Protein AF-A0AA37PK94-F1 (afdb_monomer)

Foldseek 3Di:
DDDPDPDDDDDDPDDLAPLPCLLCLLDLLNQADSVRHGNPQLQCQFFQCLPPLVVLQLVVLVVPAPDPVSSCVQAPPVNVVQNVVCVVPHRGTRPCLSVQLGQRDPVRVVVCVVDVPVSCVPGRVCSLQDAEEGEGAPPDSSQVSNCVRRVNHHYDHIHRND

Secondary structure (DSSP, 8-state):
--PPP-------SS-------HHHHH-TT--B-TTS-B-HHHHHHHHTTTSHHHHHHHHHHHHH-SSHHHHHHHS-HHHHHHHHHHHHS-PPPS--HHHHT---STTTSHHHHH-HHHHIIIIIHHHHH---EEEE-TT-HHHHHHHHH-TTSEEEE-----

Organism: NCBI:txid154654

Radius of gyration: 18.53 Å; Cα contacts (8 Å, |Δi|>4): 190; chains: 1; bounding box: 50×37×51 Å

Structure (mmCIF, N/CA/C/O backbone):
data_AF-A0AA37PK94-F1
#
_entry.id   AF-A0AA37PK94-F1
#
loop_
_atom_site.group_PDB
_atom_site.id
_atom_site.type_symbol
_atom_site.label_atom_id
_atom_site.label_alt_id
_atom_site.label_comp_id
_atom_site.label_asym_id
_atom_site.label_entity_id
_atom_site.label_seq_id
_atom_site.pdbx_PDB_ins_code
_atom_site.Cartn_x
_atom_site.Cartn_y
_atom_site.Cartn_z
_atom_site.occupancy
_atom_site.B_iso_or_equiv
_atom_site.auth_seq_id
_atom_site.auth_comp_id
_atom_site.auth_asym_id
_atom_site.auth_atom_id
_atom_site.pdbx_PDB_model_num
ATOM 1 N N . MET A 1 1 ? -22.362 -23.283 -8.720 1.00 54.25 1 MET A N 1
ATOM 2 C CA . MET A 1 1 ? -22.444 -22.537 -7.448 1.00 54.25 1 MET A CA 1
ATOM 3 C C . MET A 1 1 ? -23.717 -21.719 -7.550 1.00 54.25 1 MET A C 1
ATOM 5 O O . MET A 1 1 ? -23.648 -20.619 -8.060 1.00 54.25 1 MET A O 1
ATOM 9 N N . ASP A 1 2 ? -24.859 -22.280 -7.155 1.00 74.12 2 ASP A N 1
ATOM 10 C CA . ASP A 1 2 ? -26.178 -21.623 -7.246 1.00 74.12 2 ASP A CA 1
ATOM 11 C C . ASP A 1 2 ? -27.007 -21.979 -6.006 1.00 74.12 2 ASP A C 1
ATOM 13 O O . ASP A 1 2 ? -28.143 -22.441 -6.085 1.00 74.12 2 ASP A O 1
ATOM 17 N N . ALA A 1 3 ? -26.389 -21.856 -4.829 1.00 79.62 3 ALA A N 1
ATOM 18 C CA . ALA A 1 3 ? -27.128 -21.997 -3.585 1.00 79.62 3 ALA A CA 1
ATOM 19 C C . ALA A 1 3 ? -27.963 -20.720 -3.377 1.00 79.62 3 ALA A C 1
ATOM 21 O O . ALA A 1 3 ? -27.385 -19.628 -3.385 1.00 79.62 3 ALA A O 1
ATOM 22 N N . PRO A 1 4 ? -29.292 -20.818 -3.204 1.00 80.81 4 PRO A N 1
ATOM 23 C CA . PRO A 1 4 ? -30.117 -19.655 -2.911 1.00 80.81 4 PRO A CA 1
ATOM 24 C C . PRO A 1 4 ? -29.675 -19.019 -1.588 1.00 80.81 4 PRO A C 1
ATOM 26 O O . PRO A 1 4 ? -29.496 -19.707 -0.582 1.00 80.81 4 PRO A O 1
ATOM 29 N N . ILE A 1 5 ? -29.485 -17.698 -1.600 1.00 85.81 5 ILE A N 1
ATOM 30 C CA . ILE A 1 5 ? -29.139 -16.919 -0.407 1.00 85.81 5 ILE A CA 1
ATOM 31 C C . ILE A 1 5 ? -30.324 -16.990 0.563 1.00 85.81 5 ILE A C 1
ATOM 33 O O . ILE A 1 5 ? -31.429 -16.563 0.232 1.00 85.81 5 ILE A O 1
ATOM 37 N N . THR A 1 6 ? -30.099 -17.545 1.754 1.00 84.62 6 THR A N 1
ATOM 38 C CA . THR A 1 6 ? -31.149 -17.780 2.759 1.00 84.62 6 THR A CA 1
ATOM 39 C C . THR A 1 6 ? -31.538 -16.519 3.526 1.00 84.62 6 THR A C 1
ATOM 41 O O . THR A 1 6 ? -32.663 -16.424 4.016 1.00 84.62 6 THR A O 1
ATOM 44 N N . SER A 1 7 ? -30.641 -15.536 3.623 1.00 87.44 7 SER A N 1
ATOM 45 C CA . SER A 1 7 ? -30.913 -14.234 4.229 1.00 87.44 7 SER A CA 1
ATOM 46 C C . SER A 1 7 ? -29.965 -13.158 3.700 1.00 87.44 7 SER A C 1
ATOM 48 O O . SER A 1 7 ? -28.819 -13.426 3.340 1.00 87.44 7 SER A O 1
ATOM 50 N N . TYR A 1 8 ? -30.452 -11.918 3.664 1.00 85.69 8 TYR A N 1
ATOM 51 C CA . TYR A 1 8 ? -29.649 -10.739 3.353 1.00 85.69 8 TYR A CA 1
ATOM 52 C C . TYR A 1 8 ? -29.375 -9.946 4.631 1.00 85.69 8 TYR A C 1
ATOM 54 O O . TYR A 1 8 ? -30.242 -9.841 5.503 1.00 85.69 8 TYR A O 1
ATOM 62 N N . GLY A 1 9 ? -28.182 -9.357 4.722 1.00 84.06 9 GLY A N 1
ATOM 63 C CA . GLY A 1 9 ? -27.881 -8.354 5.741 1.00 84.06 9 GLY A CA 1
ATOM 64 C C . GLY A 1 9 ? -28.717 -7.084 5.546 1.00 84.06 9 GLY A C 1
ATOM 65 O O . GLY A 1 9 ? -29.234 -6.823 4.457 1.00 84.06 9 GLY A O 1
ATOM 66 N N . LYS A 1 10 ? -28.839 -6.278 6.603 1.00 88.62 10 LYS A N 1
ATOM 67 C CA . LYS A 1 10 ? -29.452 -4.943 6.550 1.00 88.62 10 LYS A CA 1
ATOM 68 C C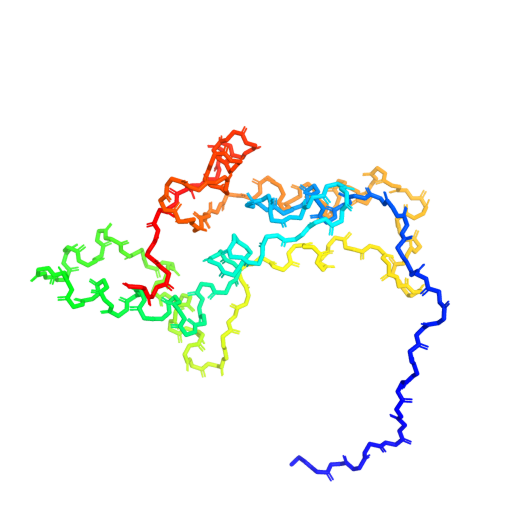 . LYS A 1 10 ? -28.372 -3.873 6.742 1.00 88.62 10 LYS A C 1
ATOM 70 O O . LYS A 1 10 ? -27.414 -4.133 7.470 1.00 88.62 10 LYS A O 1
ATOM 75 N N . PRO A 1 11 ? -28.502 -2.690 6.115 1.00 89.75 11 PRO A N 1
ATOM 76 C CA . PRO A 1 11 ? -27.642 -1.555 6.426 1.00 89.75 11 PRO A CA 1
ATOM 77 C C . PRO A 1 11 ? -27.687 -1.224 7.920 1.00 89.75 11 PRO A C 1
ATOM 79 O O . PRO A 1 11 ? -28.753 -1.299 8.532 1.00 89.75 11 PRO A O 1
ATOM 82 N N . LEU A 1 12 ? -26.541 -0.844 8.480 1.00 88.25 12 LEU A N 1
ATOM 83 C CA . LEU A 1 12 ? -26.471 -0.311 9.838 1.00 88.25 12 LEU A CA 1
ATOM 84 C C . LEU A 1 12 ? -27.086 1.093 9.862 1.00 88.25 12 LEU A C 1
ATOM 86 O O . LEU A 1 12 ? -26.864 1.889 8.948 1.00 88.25 12 LEU A O 1
ATOM 90 N N . ASP A 1 13 ? -27.833 1.401 10.916 1.00 93.44 13 ASP A N 1
ATOM 91 C CA . ASP A 1 13 ? -28.387 2.730 11.201 1.00 93.44 13 ASP A CA 1
ATOM 92 C C . ASP A 1 13 ? -27.439 3.601 12.049 1.00 93.44 13 ASP A C 1
ATOM 94 O O . ASP A 1 13 ? -27.741 4.758 12.340 1.00 93.44 13 ASP A O 1
ATOM 98 N N . TYR A 1 14 ? -26.259 3.074 12.389 1.00 90.56 14 TYR A N 1
ATOM 99 C CA . TYR A 1 14 ? -25.190 3.766 13.105 1.00 90.56 14 TYR A CA 1
ATOM 100 C C . TYR A 1 14 ? -23.821 3.562 12.438 1.00 90.56 14 TYR A C 1
ATOM 102 O O . TYR A 1 14 ? -23.617 2.669 11.614 1.00 90.56 14 TYR A O 1
ATOM 110 N N . SER A 1 15 ? -22.852 4.402 12.816 1.00 90.88 15 SER A N 1
ATOM 111 C CA . SER A 1 15 ? -21.454 4.255 12.402 1.00 90.88 15 SER A CA 1
ATOM 112 C C . SER A 1 15 ? -20.704 3.343 13.379 1.00 90.88 15 SER A C 1
ATOM 114 O O . SER A 1 15 ? -20.593 3.702 14.552 1.00 90.88 15 SER A O 1
ATOM 116 N N . PRO A 1 16 ? -20.121 2.214 12.933 1.00 91.56 16 PRO A N 1
ATOM 117 C CA . PRO A 1 16 ? -19.314 1.347 13.796 1.00 91.56 16 PRO A CA 1
ATOM 118 C C . PRO A 1 16 ? -17.901 1.911 14.055 1.00 91.56 16 PRO A C 1
ATOM 120 O O . PRO A 1 16 ? -17.069 1.274 14.698 1.00 91.56 16 PRO A O 1
ATOM 123 N N . CYS A 1 17 ? -17.585 3.093 13.517 1.00 93.44 17 CYS A N 1
ATOM 124 C CA . CYS A 1 17 ? -16.271 3.707 13.641 1.00 93.44 17 CYS A CA 1
ATOM 125 C C . CYS A 1 17 ? -16.009 4.196 15.074 1.00 93.44 17 CYS A C 1
ATOM 127 O O . CYS A 1 17 ? -16.760 5.001 15.611 1.00 93.44 17 CYS A O 1
ATOM 129 N N . LEU A 1 18 ? -14.870 3.796 15.646 1.00 94.00 18 LEU A N 1
ATOM 130 C CA . LEU A 1 18 ? -14.420 4.227 16.980 1.00 94.00 18 LEU A CA 1
ATOM 131 C C . LEU A 1 18 ? -13.563 5.503 16.964 1.00 94.00 18 LEU A C 1
ATOM 133 O O . LEU A 1 18 ? -12.883 5.805 17.941 1.00 94.00 18 LEU A O 1
ATOM 137 N N . GLU A 1 19 ? -13.464 6.171 15.814 1.00 94.19 19 GLU A N 1
ATOM 138 C CA . GLU A 1 19 ? -12.586 7.328 15.579 1.00 94.19 19 GLU A CA 1
ATOM 139 C C . GLU A 1 19 ? -11.096 7.107 15.928 1.00 94.19 19 GLU A C 1
ATOM 141 O O . GLU A 1 19 ? -10.324 8.055 16.048 1.00 94.19 19 GLU A O 1
ATOM 146 N N . CYS A 1 20 ? -10.650 5.848 16.003 1.00 95.62 20 CYS A N 1
ATOM 147 C CA . CYS A 1 20 ? -9.313 5.453 16.465 1.00 95.62 20 CYS A CA 1
ATOM 148 C C . CYS A 1 20 ? -8.148 5.880 15.552 1.00 95.62 20 CYS A C 1
ATOM 150 O O . CYS A 1 20 ? -6.990 5.830 15.962 1.00 95.62 20 CYS A O 1
ATOM 152 N N . LYS A 1 21 ? -8.437 6.251 14.295 1.00 96.94 21 LYS A N 1
ATOM 153 C CA . LYS A 1 21 ? -7.468 6.616 13.240 1.00 96.94 21 LYS A CA 1
ATOM 154 C C . LYS A 1 21 ? -6.414 5.540 12.918 1.00 96.94 21 LYS A C 1
ATOM 156 O O . LYS A 1 21 ? -5.406 5.851 12.283 1.00 96.94 21 LYS A O 1
ATOM 161 N N . LEU A 1 22 ? -6.652 4.275 13.270 1.00 97.75 22 LEU A N 1
ATOM 162 C CA . LEU A 1 22 ? -5.730 3.176 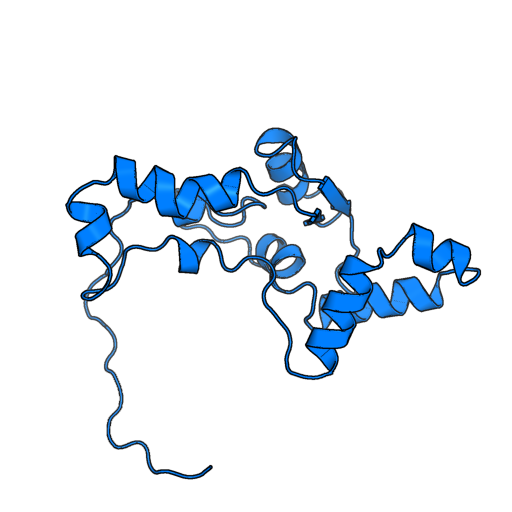12.957 1.00 97.75 22 LEU A CA 1
ATOM 163 C C . LEU A 1 22 ? -5.562 2.977 11.446 1.00 97.75 22 LEU A C 1
ATOM 165 O O . LEU A 1 22 ? -4.437 2.850 10.974 1.00 97.75 22 LEU A O 1
ATOM 169 N N . CYS A 1 23 ? -6.645 3.051 10.667 1.00 97.44 23 CYS A N 1
ATOM 170 C CA . CYS A 1 23 ? -6.590 2.959 9.205 1.00 97.44 23 CYS A CA 1
ATOM 171 C C . CYS A 1 23 ? -5.730 4.069 8.567 1.00 97.44 23 CYS A C 1
ATOM 173 O O . CYS A 1 23 ? -4.959 3.799 7.646 1.00 97.44 23 CYS A O 1
ATOM 175 N N . VAL A 1 24 ? -5.805 5.294 9.101 1.00 98.00 24 VAL A N 1
ATOM 176 C CA . VAL A 1 24 ? -4.964 6.436 8.698 1.00 98.00 24 VAL A CA 1
ATOM 177 C C . VAL A 1 24 ? -3.502 6.171 9.043 1.00 98.00 24 VAL A C 1
ATOM 179 O O . VAL A 1 24 ? -2.616 6.415 8.229 1.00 98.00 24 VAL A O 1
ATOM 182 N N . ALA A 1 25 ? -3.242 5.661 10.248 1.00 97.62 25 ALA A N 1
ATOM 183 C CA . ALA A 1 25 ? -1.893 5.354 10.702 1.00 97.62 25 ALA A CA 1
ATOM 184 C C . ALA A 1 25 ? -1.265 4.178 9.941 1.00 97.62 25 ALA A C 1
ATOM 186 O O . ALA A 1 25 ? -0.048 4.154 9.787 1.00 97.62 25 ALA A O 1
ATOM 187 N N . ALA A 1 26 ? -2.063 3.215 9.482 1.00 97.81 26 ALA A N 1
ATOM 188 C CA . ALA A 1 26 ? -1.587 2.023 8.791 1.00 97.81 26 ALA A CA 1
ATOM 189 C C . ALA A 1 26 ? -1.374 2.235 7.289 1.00 97.81 26 ALA A C 1
ATOM 191 O O . ALA A 1 26 ? -0.580 1.519 6.689 1.00 97.81 26 ALA A O 1
ATOM 192 N N . CYS A 1 27 ? -2.070 3.190 6.660 1.00 98.00 27 CYS A N 1
ATOM 193 C CA . CYS A 1 27 ? -1.977 3.399 5.218 1.00 98.00 27 CYS A CA 1
ATOM 194 C C . CYS A 1 27 ? -0.544 3.802 4.807 1.00 98.00 27 CYS A C 1
ATOM 196 O O . CYS A 1 27 ? -0.075 4.873 5.201 1.00 98.00 27 CYS A O 1
ATOM 198 N N . PRO A 1 28 ? 0.159 2.997 3.989 1.00 97.75 28 PRO A N 1
ATOM 199 C CA . PRO A 1 28 ? 1.571 3.241 3.701 1.00 97.75 28 PRO A CA 1
ATOM 200 C C . PRO A 1 28 ? 1.788 4.394 2.709 1.00 97.75 28 PRO A C 1
ATOM 202 O O . PRO A 1 28 ? 2.862 4.985 2.672 1.00 97.75 28 PRO A O 1
ATOM 205 N N . VAL A 1 29 ? 0.752 4.745 1.942 1.00 98.25 29 VAL A N 1
ATOM 206 C CA . VAL A 1 29 ? 0.776 5.789 0.903 1.00 98.25 29 VAL A CA 1
ATOM 207 C C . VAL A 1 29 ? -0.065 7.018 1.260 1.00 98.25 29 VAL A C 1
ATOM 209 O O . VAL A 1 29 ? -0.268 7.892 0.426 1.00 98.25 29 VAL A O 1
ATOM 212 N N . GLY A 1 30 ? -0.574 7.093 2.495 1.00 97.56 30 GLY A N 1
ATOM 213 C CA . GLY A 1 30 ? -1.286 8.277 2.987 1.00 97.56 30 GLY A CA 1
ATOM 214 C C . GLY A 1 30 ? -2.624 8.554 2.299 1.00 97.56 30 GLY A C 1
ATOM 215 O O . GLY A 1 30 ? -3.071 9.695 2.285 1.00 97.56 30 GLY A O 1
ATOM 216 N N . ALA A 1 31 ? -3.272 7.527 1.745 1.00 98.12 31 ALA A N 1
ATOM 217 C CA . ALA A 1 31 ? -4.520 7.669 0.999 1.00 98.12 31 ALA A CA 1
ATOM 218 C C . ALA A 1 31 ? -5.750 7.989 1.869 1.00 98.12 31 ALA A C 1
ATOM 220 O O . ALA A 1 31 ? -6.788 8.341 1.327 1.00 98.12 31 ALA A O 1
ATOM 221 N N . ILE A 1 32 ? -5.673 7.846 3.196 1.00 97.94 32 ILE A N 1
ATOM 222 C CA . ILE A 1 32 ? -6.797 8.095 4.112 1.00 97.94 32 ILE A CA 1
ATOM 223 C C . ILE A 1 32 ? -6.453 9.295 4.997 1.00 97.94 32 ILE A C 1
ATOM 225 O O . ILE A 1 32 ? -5.480 9.253 5.753 1.00 97.94 32 ILE A O 1
ATOM 229 N N . GLY A 1 33 ? -7.255 10.355 4.918 1.00 96.06 33 GLY A N 1
ATOM 230 C CA . GLY A 1 33 ? -7.117 11.563 5.724 1.00 96.06 33 GLY A CA 1
ATOM 231 C C . GLY A 1 33 ? -7.718 11.423 7.122 1.00 96.06 33 GLY A C 1
ATOM 232 O O . GLY A 1 33 ? -8.641 10.645 7.370 1.00 96.06 33 GLY A O 1
ATOM 233 N N . LYS A 1 34 ? -7.213 12.215 8.076 1.00 95.38 34 LYS A N 1
ATOM 234 C CA . LYS A 1 34 ? -7.762 12.260 9.448 1.00 95.38 34 LYS A CA 1
ATOM 235 C C . LYS A 1 34 ? -9.188 12.817 9.496 1.00 95.38 34 LYS A C 1
ATOM 237 O O . LYS A 1 34 ? -9.916 12.502 10.435 1.00 95.38 34 LYS A O 1
ATOM 242 N N . ASP A 1 35 ? -9.551 13.614 8.501 1.00 94.25 35 ASP A N 1
ATOM 243 C CA . ASP A 1 35 ? -10.865 14.215 8.265 1.00 94.25 35 ASP A CA 1
ATOM 244 C C . ASP A 1 35 ? -11.849 13.274 7.546 1.00 94.25 35 ASP A C 1
ATOM 246 O O . ASP A 1 35 ? -12.992 13.650 7.317 1.00 94.25 35 ASP A O 1
ATOM 250 N N . GLY A 1 36 ? -11.428 12.051 7.204 1.00 90.81 36 GLY A N 1
ATOM 251 C CA . GLY A 1 36 ? -12.247 11.089 6.464 1.00 90.81 36 GLY A CA 1
ATOM 252 C C . GLY A 1 36 ? -12.123 11.197 4.942 1.00 90.81 36 GLY A C 1
ATOM 253 O O . GLY A 1 36 ? -12.762 10.419 4.239 1.00 90.81 36 GLY A O 1
ATOM 254 N N . SER A 1 37 ? -11.291 12.105 4.421 1.00 96.31 37 SER A N 1
ATOM 255 C CA . SER A 1 37 ? -10.982 12.149 2.988 1.00 96.31 37 SER A CA 1
ATOM 256 C C . SER A 1 37 ? -10.284 10.865 2.518 1.00 96.31 37 SER A C 1
ATOM 258 O O . SER A 1 37 ? -9.550 10.220 3.273 1.00 96.31 37 SER A O 1
ATOM 260 N N . PHE A 1 38 ? -10.510 10.485 1.257 1.00 97.38 38 PHE A N 1
ATOM 261 C CA . PHE A 1 38 ? -9.902 9.303 0.651 1.00 97.38 38 PHE A CA 1
ATOM 262 C C . PHE A 1 38 ? -9.356 9.610 -0.746 1.00 97.38 38 PHE A C 1
ATOM 264 O O . PHE A 1 38 ? -10.107 9.950 -1.659 1.00 97.38 38 PHE A O 1
ATOM 271 N N . ASP A 1 39 ? -8.044 9.463 -0.915 1.00 97.38 39 ASP A N 1
ATOM 272 C CA . ASP A 1 39 ? -7.367 9.534 -2.206 1.00 97.38 39 ASP A CA 1
ATOM 273 C C . ASP A 1 39 ? -7.393 8.150 -2.863 1.00 97.38 39 ASP A C 1
ATOM 275 O O . ASP A 1 39 ? -6.532 7.292 -2.636 1.00 97.38 39 ASP A O 1
ATOM 279 N N . TRP A 1 40 ? -8.423 7.930 -3.681 1.00 94.94 40 TRP A N 1
ATOM 280 C CA . TRP A 1 40 ? -8.590 6.676 -4.411 1.00 94.94 40 TRP A CA 1
ATOM 281 C C . TRP A 1 40 ? -7.362 6.359 -5.264 1.00 94.94 40 TRP A C 1
ATOM 283 O O . TRP A 1 40 ? -6.946 5.204 -5.322 1.00 94.94 40 TRP A O 1
ATOM 293 N N . LEU A 1 41 ? -6.775 7.366 -5.916 1.00 94.25 41 LEU A N 1
ATOM 294 C CA . LEU A 1 41 ? -5.708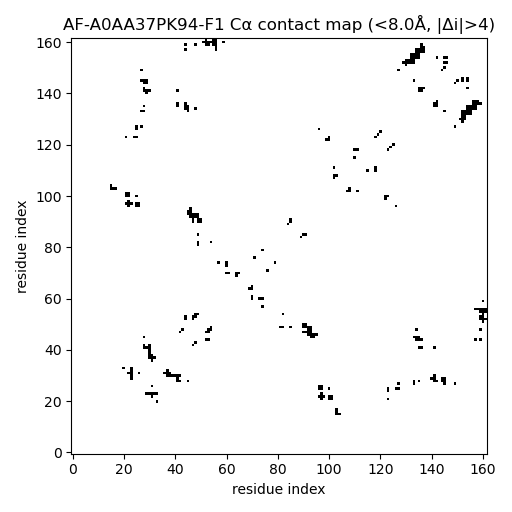 7.158 -6.887 1.00 94.25 41 LEU A CA 1
ATOM 295 C C . LEU A 1 41 ? -4.406 6.739 -6.211 1.00 94.25 41 LEU A C 1
ATOM 297 O O . LEU A 1 41 ? -3.738 5.823 -6.691 1.00 94.25 41 LEU A O 1
ATOM 301 N N . ALA A 1 42 ? -4.074 7.345 -5.073 1.00 96.31 42 ALA A N 1
ATOM 302 C CA . ALA A 1 42 ? -2.971 6.880 -4.241 1.00 96.31 42 ALA A CA 1
ATOM 303 C C . ALA A 1 42 ? -3.202 5.437 -3.764 1.00 96.31 42 ALA A C 1
ATOM 305 O O . ALA A 1 42 ? -2.299 4.602 -3.846 1.00 96.31 42 ALA A O 1
ATOM 306 N N . CYS A 1 43 ? -4.418 5.132 -3.290 1.00 96.5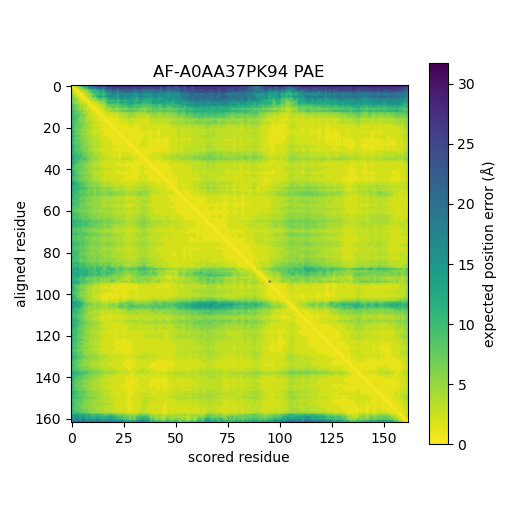6 43 CYS A N 1
ATOM 307 C CA . CYS A 1 43 ? -4.751 3.806 -2.780 1.00 96.56 43 CYS A CA 1
ATOM 308 C C . CYS A 1 43 ? -4.631 2.733 -3.859 1.00 96.56 43 CYS A C 1
ATOM 310 O O . CYS A 1 43 ? -3.952 1.737 -3.649 1.00 96.56 43 CYS A O 1
ATOM 312 N N . SER A 1 44 ? -5.262 2.921 -5.010 1.00 93.88 44 SER A N 1
ATOM 313 C CA . SER A 1 44 ? -5.291 1.923 -6.077 1.00 93.88 44 SER A CA 1
ATOM 314 C C . SER A 1 44 ? -3.938 1.708 -6.742 1.00 93.88 44 SER A C 1
ATOM 316 O O . SER A 1 44 ? -3.590 0.561 -7.000 1.00 93.88 44 SER A O 1
ATOM 318 N N . THR A 1 45 ? -3.146 2.766 -6.954 1.00 95.62 45 THR A N 1
ATOM 319 C CA . THR A 1 45 ? -1.804 2.654 -7.549 1.00 95.62 45 THR A CA 1
ATOM 320 C C . THR A 1 45 ? -0.944 1.680 -6.744 1.00 95.62 45 THR A C 1
ATOM 322 O O . THR A 1 45 ? -0.206 0.874 -7.305 1.00 95.62 45 THR A O 1
ATOM 325 N N . HIS A 1 46 ? -1.075 1.717 -5.416 1.00 96.44 46 HIS A N 1
ATOM 326 C CA . HIS A 1 46 ? -0.346 0.822 -4.532 1.00 96.44 46 HIS A CA 1
ATOM 327 C C . HIS A 1 46 ? -1.069 -0.501 -4.268 1.00 96.44 46 HIS A C 1
ATOM 329 O O . HIS A 1 46 ? -0.505 -1.574 -4.467 1.00 96.44 46 HIS A O 1
ATOM 335 N N . ASN A 1 47 ? -2.302 -0.429 -3.771 1.00 95.12 47 ASN A N 1
ATOM 336 C CA . ASN A 1 47 ? -3.051 -1.572 -3.267 1.00 95.12 47 ASN A CA 1
ATOM 337 C C . ASN A 1 47 ? -3.557 -2.478 -4.391 1.00 95.12 47 ASN A C 1
ATOM 339 O O . ASN A 1 47 ? -3.674 -3.680 -4.173 1.00 95.12 47 ASN A O 1
ATOM 343 N N . TYR A 1 48 ? -3.866 -1.911 -5.560 1.00 92.62 48 TYR A N 1
ATOM 344 C CA . TYR A 1 48 ? -4.389 -2.618 -6.733 1.00 92.62 48 TYR A CA 1
ATOM 345 C C . TYR A 1 48 ? -3.315 -2.759 -7.819 1.00 92.62 48 TYR A C 1
ATOM 347 O O . TYR A 1 48 ? -3.624 -2.811 -9.009 1.00 92.62 48 TYR A O 1
ATOM 355 N N . ARG A 1 49 ? -2.039 -2.828 -7.422 1.00 93.38 49 ARG A N 1
ATOM 356 C CA . ARG A 1 49 ? -0.905 -2.984 -8.340 1.00 93.38 49 ARG A CA 1
ATOM 357 C C . ARG A 1 49 ? -1.017 -4.229 -9.234 1.00 93.38 49 ARG A C 1
ATOM 359 O O . ARG A 1 49 ? -0.455 -4.255 -10.317 1.00 93.38 49 ARG A O 1
ATOM 366 N N . GLU A 1 50 ? -1.750 -5.254 -8.823 1.00 92.31 50 GLU A N 1
ATOM 367 C CA . GLU A 1 50 ? -1.965 -6.475 -9.608 1.00 92.31 50 GLU A CA 1
ATOM 368 C C . GLU A 1 50 ? -3.308 -6.489 -10.359 1.00 92.31 50 GLU A C 1
ATOM 370 O O . GLU A 1 50 ? -3.708 -7.510 -10.913 1.00 92.31 50 GLU A O 1
ATOM 375 N N . PHE A 1 51 ? -4.031 -5.369 -10.365 1.00 92.88 51 PHE A N 1
ATOM 376 C CA . PHE A 1 51 ? -5.273 -5.205 -11.118 1.00 92.88 51 PHE A CA 1
ATOM 377 C C . PHE A 1 51 ? -4.967 -4.635 -12.507 1.00 92.88 51 PHE A C 1
ATOM 379 O O . PHE A 1 51 ? -3.817 -4.358 -12.834 1.00 92.88 51 PHE A O 1
ATOM 386 N N . MET A 1 52 ? -6.011 -4.413 -13.313 1.00 90.56 52 MET A N 1
ATOM 387 C CA . MET A 1 52 ? -5.910 -3.966 -14.709 1.00 90.56 52 MET A CA 1
ATOM 388 C C . MET A 1 52 ? -4.873 -2.859 -14.948 1.00 90.56 52 MET A C 1
ATOM 390 O O . MET A 1 52 ? -4.020 -3.034 -15.805 1.00 90.56 52 MET A O 1
ATOM 394 N N . GLY A 1 53 ? -4.894 -1.766 -14.176 1.00 90.19 53 GLY A N 1
ATOM 395 C CA . GLY A 1 53 ? -3.937 -0.666 -14.368 1.00 90.19 53 GLY A CA 1
ATOM 396 C C . GLY A 1 53 ? -2.483 -1.085 -14.142 1.00 90.19 53 GLY A C 1
ATOM 397 O O . GLY A 1 53 ? -1.617 -0.789 -14.955 1.00 90.19 53 GLY A O 1
ATOM 398 N N . GLY A 1 54 ? -2.207 -1.839 -13.077 1.00 92.94 54 GLY A N 1
ATOM 399 C CA . GLY A 1 54 ? -0.848 -2.306 -12.808 1.00 92.94 54 GLY A CA 1
ATOM 400 C C . GLY A 1 54 ? -0.402 -3.486 -13.683 1.00 92.94 54 GLY A C 1
ATOM 401 O O . GLY A 1 54 ? 0.792 -3.653 -13.917 1.00 92.94 54 GLY A O 1
ATOM 402 N N . PHE A 1 55 ? -1.339 -4.268 -14.231 1.00 94.06 55 PHE A N 1
ATOM 403 C CA . PHE A 1 55 ? -1.045 -5.221 -15.303 1.00 94.06 55 PHE A CA 1
ATOM 404 C C . PHE A 1 55 ? -0.633 -4.500 -16.592 1.00 94.06 55 PHE A C 1
ATOM 406 O O . PHE A 1 55 ? 0.339 -4.907 -17.223 1.00 94.06 55 PHE A O 1
ATOM 413 N N . THR A 1 56 ? -1.332 -3.424 -16.966 1.00 94.94 56 THR A N 1
ATOM 414 C CA . THR A 1 56 ? -0.977 -2.607 -18.134 1.00 94.94 56 THR A CA 1
ATOM 415 C C . THR A 1 56 ? 0.404 -1.962 -17.967 1.00 94.94 56 THR A C 1
ATOM 417 O O . THR A 1 56 ? 1.228 -2.147 -18.854 1.00 94.94 56 THR A O 1
ATOM 420 N N . ASP A 1 57 ? 0.703 -1.356 -16.809 1.00 94.69 57 ASP A N 1
ATOM 421 C CA . ASP A 1 57 ? 2.042 -0.833 -16.441 1.00 94.69 57 ASP A CA 1
ATOM 422 C C . ASP A 1 57 ? 3.138 -1.912 -16.560 1.00 94.69 57 ASP A C 1
ATOM 424 O O . ASP A 1 57 ? 4.202 -1.703 -17.152 1.00 94.69 57 ASP A O 1
ATOM 428 N N . TRP A 1 58 ? 2.869 -3.123 -16.056 1.00 95.50 58 TRP A N 1
ATOM 429 C CA . TRP A 1 58 ? 3.799 -4.248 -16.175 1.00 95.50 58 TRP A CA 1
ATOM 430 C C . TRP A 1 58 ? 4.005 -4.677 -17.636 1.00 95.50 58 TRP A C 1
ATOM 432 O O . TRP A 1 58 ? 5.142 -4.897 -18.052 1.00 95.50 58 TRP A O 1
ATOM 442 N N . ALA A 1 59 ? 2.936 -4.760 -18.431 1.00 96.25 59 ALA A N 1
ATOM 443 C CA . ALA A 1 59 ? 3.006 -5.131 -19.844 1.00 96.25 59 ALA A CA 1
ATOM 444 C C . ALA A 1 59 ? 3.715 -4.062 -20.696 1.00 96.25 59 ALA A C 1
ATOM 446 O O . ALA A 1 59 ? 4.505 -4.414 -21.572 1.00 96.25 59 ALA A O 1
ATOM 447 N N . GLN A 1 60 ? 3.489 -2.775 -20.413 1.00 95.88 60 GLN A N 1
ATOM 448 C CA . GLN A 1 60 ? 4.236 -1.658 -21.001 1.00 95.88 60 GLN A CA 1
ATOM 449 C C . GLN A 1 60 ? 5.719 -1.773 -20.654 1.00 95.88 60 GLN A C 1
ATOM 451 O O . GLN A 1 60 ? 6.558 -1.725 -21.545 1.00 95.88 60 GLN A O 1
ATOM 456 N N . THR A 1 61 ? 6.051 -2.067 -19.393 1.00 96.31 61 THR A N 1
ATOM 457 C CA . THR A 1 61 ? 7.446 -2.283 -18.981 1.00 96.31 61 THR A CA 1
ATOM 458 C C . THR A 1 61 ? 8.104 -3.429 -19.757 1.00 96.31 61 THR A C 1
ATOM 460 O O . THR A 1 61 ? 9.273 -3.317 -20.122 1.00 96.31 61 THR A O 1
ATOM 463 N N . VAL A 1 62 ? 7.381 -4.520 -20.040 1.00 96.62 62 VAL A N 1
ATOM 464 C CA . VAL A 1 62 ? 7.878 -5.603 -20.910 1.00 96.62 62 VAL A CA 1
ATOM 465 C C . VAL A 1 62 ? 8.122 -5.095 -22.333 1.00 96.62 62 VAL A C 1
ATOM 467 O O . VAL A 1 62 ? 9.183 -5.365 -22.888 1.00 96.62 62 VAL A O 1
ATOM 470 N N . ALA A 1 63 ? 7.164 -4.368 -22.915 1.00 97.31 63 ALA A N 1
ATOM 471 C CA . ALA A 1 63 ? 7.248 -3.862 -24.287 1.00 97.31 63 ALA A CA 1
ATOM 472 C C . ALA A 1 63 ? 8.357 -2.811 -24.483 1.00 97.31 63 ALA A C 1
ATOM 474 O O . ALA A 1 63 ? 9.001 -2.792 -25.529 1.00 97.31 63 ALA A O 1
ATOM 475 N N . ASP A 1 64 ? 8.599 -1.979 -23.471 1.00 96.69 64 ASP A N 1
ATOM 476 C CA . ASP A 1 64 ? 9.591 -0.901 -23.490 1.00 96.69 64 ASP A CA 1
ATOM 477 C C . ASP A 1 64 ? 11.008 -1.374 -23.123 1.00 96.69 64 ASP A C 1
ATOM 479 O O . 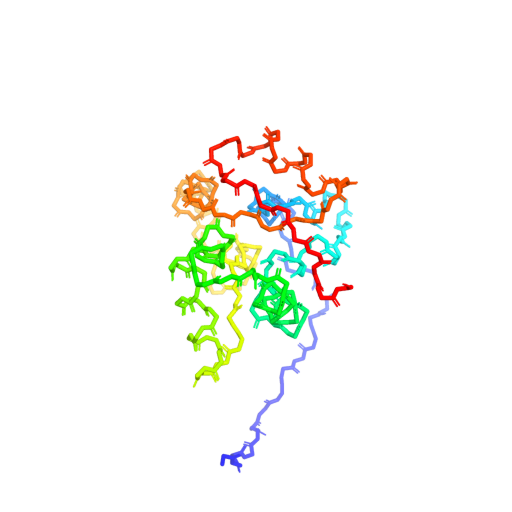ASP A 1 64 ? 11.969 -0.608 -23.239 1.00 96.69 64 ASP A O 1
ATOM 483 N N . SER A 1 65 ? 11.158 -2.614 -22.646 1.00 98.12 65 SER A N 1
ATOM 484 C CA . SER A 1 65 ? 12.463 -3.175 -22.284 1.00 98.12 65 SER A CA 1
ATOM 485 C C . SER A 1 65 ? 13.243 -3.601 -23.525 1.00 98.12 65 SER A C 1
ATOM 487 O O . SER A 1 65 ? 12.723 -4.308 -24.387 1.00 98.12 65 SER A O 1
ATOM 489 N N . ALA A 1 66 ? 14.523 -3.229 -23.592 1.00 98.25 66 ALA A N 1
ATOM 490 C CA . ALA A 1 66 ? 15.376 -3.577 -24.732 1.00 98.25 66 ALA A CA 1
ATOM 491 C C . ALA A 1 66 ? 15.656 -5.088 -24.827 1.00 98.25 66 ALA A C 1
ATOM 493 O O . ALA A 1 66 ? 15.743 -5.648 -25.920 1.00 98.25 66 ALA A O 1
ATOM 494 N N . ASP A 1 67 ? 15.808 -5.743 -23.675 1.00 98.12 67 ASP A N 1
ATOM 495 C CA . ASP A 1 67 ? 16.054 -7.175 -23.548 1.00 98.12 67 ASP A CA 1
ATOM 496 C C . ASP A 1 67 ? 15.639 -7.701 -22.156 1.00 98.12 67 ASP A C 1
ATOM 498 O O . ASP A 1 67 ? 15.089 -6.984 -21.314 1.00 98.12 67 ASP A O 1
ATOM 502 N N . ALA A 1 68 ? 15.904 -8.986 -21.903 1.00 97.38 68 ALA A N 1
ATOM 503 C CA . ALA A 1 68 ? 15.573 -9.636 -20.638 1.00 97.38 68 ALA A CA 1
ATOM 504 C C . ALA A 1 68 ? 16.347 -9.074 -19.431 1.00 97.38 68 ALA A C 1
ATOM 506 O O . ALA A 1 68 ? 15.835 -9.120 -18.310 1.00 97.38 68 ALA A O 1
ATOM 507 N N . ALA A 1 69 ? 17.571 -8.573 -19.625 1.00 97.75 69 ALA A N 1
ATOM 508 C CA . ALA A 1 69 ? 18.362 -7.995 -18.544 1.00 97.75 69 ALA A CA 1
ATOM 509 C C . ALA A 1 69 ? 17.822 -6.610 -18.161 1.00 97.75 69 ALA A C 1
ATOM 511 O O . ALA A 1 69 ? 17.659 -6.338 -16.969 1.00 97.75 69 ALA A O 1
ATOM 512 N N . ASP A 1 70 ? 17.463 -5.783 -19.149 1.00 98.25 70 ASP A N 1
ATOM 513 C CA . ASP A 1 70 ? 16.790 -4.499 -18.930 1.00 98.25 70 ASP A CA 1
ATOM 514 C C . ASP A 1 70 ? 15.463 -4.699 -18.183 1.00 98.25 70 ASP A C 1
ATOM 516 O O . ASP A 1 70 ? 15.264 -4.121 -17.112 1.00 98.25 70 ASP A O 1
ATOM 520 N N . PHE A 1 71 ? 14.614 -5.626 -18.643 1.00 97.75 71 PHE A N 1
ATOM 521 C CA . PHE A 1 71 ? 13.350 -5.944 -17.972 1.00 97.75 71 PHE A CA 1
ATOM 522 C C . PHE A 1 71 ? 13.541 -6.337 -16.501 1.00 97.75 71 PHE A C 1
ATOM 524 O O . PHE A 1 71 ? 12.876 -5.794 -15.616 1.00 97.75 71 PHE A O 1
ATOM 531 N N . ARG A 1 72 ? 14.484 -7.243 -16.205 1.00 95.88 72 ARG A N 1
ATOM 532 C CA . ARG A 1 72 ? 14.741 -7.698 -14.825 1.00 95.88 72 ARG A CA 1
ATOM 533 C C . ARG A 1 72 ? 15.396 -6.635 -13.943 1.00 95.88 72 ARG A C 1
ATOM 535 O O . ARG A 1 72 ? 15.302 -6.731 -12.722 1.00 95.88 72 ARG A O 1
ATOM 542 N N . SER A 1 73 ? 16.020 -5.613 -14.531 1.00 96.12 73 SER A N 1
ATOM 543 C CA . SER A 1 73 ? 16.483 -4.437 -13.785 1.00 96.12 73 SER A CA 1
ATOM 544 C C . SER A 1 73 ? 15.322 -3.530 -13.349 1.00 96.12 73 SER A C 1
ATOM 546 O O . SER A 1 73 ? 15.408 -2.867 -12.314 1.00 96.12 73 SER A O 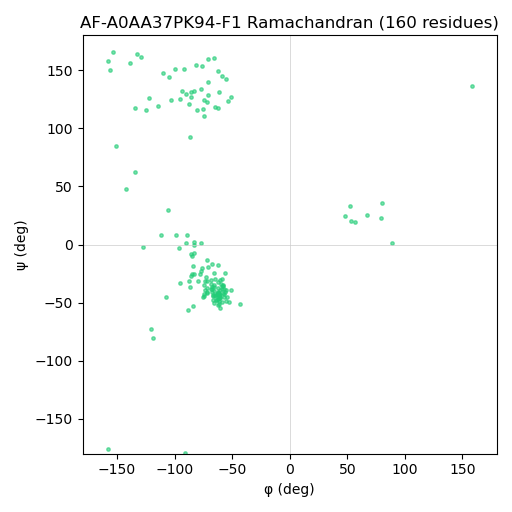1
ATOM 548 N N . ARG A 1 74 ? 14.212 -3.540 -14.103 1.00 95.50 74 ARG A N 1
ATOM 549 C CA . ARG A 1 74 ? 13.020 -2.712 -13.867 1.00 95.50 74 ARG A CA 1
ATOM 550 C C . ARG A 1 74 ? 11.942 -3.423 -13.067 1.00 95.50 74 ARG A C 1
ATOM 552 O O . ARG A 1 74 ? 11.241 -2.764 -12.305 1.00 95.50 74 ARG A O 1
ATOM 559 N N . VAL A 1 75 ? 11.793 -4.739 -13.209 1.00 95.94 75 VAL A N 1
ATOM 560 C CA . VAL A 1 75 ? 10.788 -5.554 -12.512 1.00 95.94 75 VAL A CA 1
ATOM 561 C C . VAL A 1 75 ? 11.479 -6.686 -11.765 1.00 95.94 75 VAL A C 1
ATOM 563 O O . VAL A 1 75 ? 12.085 -7.574 -12.362 1.00 95.94 75 VAL A O 1
ATOM 566 N N . THR A 1 76 ? 11.371 -6.661 -10.439 1.00 94.12 76 THR A N 1
ATOM 567 C CA . THR A 1 76 ? 12.026 -7.652 -9.578 1.00 94.12 76 THR A CA 1
ATOM 568 C C . THR A 1 76 ? 11.378 -9.034 -9.688 1.00 94.12 76 THR A C 1
ATOM 570 O O . THR A 1 76 ? 10.204 -9.169 -10.036 1.00 94.12 76 THR A O 1
ATOM 573 N N . ASP A 1 77 ? 12.107 -10.081 -9.297 1.00 94.94 77 ASP A N 1
ATOM 574 C CA . ASP A 1 77 ? 11.566 -11.448 -9.254 1.00 94.94 77 ASP A CA 1
ATOM 575 C C . ASP A 1 77 ? 10.331 -11.555 -8.338 1.00 94.94 77 ASP A C 1
ATOM 577 O O . ASP A 1 77 ? 9.381 -12.267 -8.655 1.00 94.94 77 ASP A O 1
ATOM 581 N N . SER A 1 78 ? 10.301 -10.791 -7.240 1.00 92.56 78 SER A N 1
ATOM 582 C CA . SER A 1 78 ? 9.147 -10.710 -6.331 1.00 92.56 78 SER A CA 1
ATOM 583 C C . SER A 1 78 ? 7.920 -10.074 -6.998 1.00 92.56 78 SER A C 1
ATOM 585 O O . SER A 1 78 ? 6.793 -10.540 -6.825 1.00 92.56 78 SER A O 1
ATOM 587 N N . GLU A 1 79 ? 8.122 -9.033 -7.809 1.00 94.31 79 GLU A N 1
ATOM 588 C CA . GLU A 1 79 ? 7.044 -8.422 -8.590 1.00 94.31 79 GLU A CA 1
ATOM 589 C C . GLU A 1 79 ? 6.507 -9.370 -9.657 1.00 94.31 79 GLU A C 1
ATOM 591 O O . GLU A 1 79 ? 5.292 -9.522 -9.771 1.00 94.31 79 GLU A O 1
ATOM 596 N N . ASN A 1 80 ? 7.396 -10.052 -10.381 1.00 95.38 80 ASN A N 1
ATOM 597 C CA . ASN A 1 80 ? 7.002 -11.044 -11.376 1.00 95.38 80 ASN A CA 1
ATOM 598 C C . ASN A 1 80 ? 6.232 -12.206 -10.739 1.00 95.38 80 ASN A C 1
ATOM 600 O O . ASN A 1 80 ? 5.184 -12.592 -11.251 1.00 95.38 80 ASN A O 1
ATOM 604 N N . ALA A 1 81 ? 6.688 -12.718 -9.592 1.00 94.25 81 ALA A N 1
ATOM 605 C CA . ALA A 1 81 ? 5.975 -13.756 -8.852 1.00 94.25 81 ALA A CA 1
ATOM 606 C C . ALA A 1 81 ? 4.580 -13.285 -8.409 1.00 94.25 81 ALA A C 1
ATOM 608 O O . ALA A 1 81 ? 3.602 -14.013 -8.575 1.00 94.25 81 ALA A O 1
ATOM 609 N N . SER A 1 82 ? 4.470 -12.055 -7.899 1.00 92.88 82 SER A N 1
ATOM 610 C CA . SER A 1 82 ? 3.192 -11.464 -7.488 1.00 92.88 82 SER A CA 1
ATOM 611 C C . SER A 1 82 ? 2.220 -11.282 -8.658 1.00 92.88 82 SER A C 1
ATOM 613 O O . SER A 1 82 ? 1.029 -11.581 -8.528 1.00 92.88 82 SER A O 1
ATOM 615 N N . MET A 1 83 ? 2.716 -10.814 -9.808 1.00 94.69 83 MET A N 1
ATOM 616 C CA . MET A 1 83 ? 1.907 -10.653 -11.016 1.00 94.69 83 MET A CA 1
ATOM 617 C C . MET A 1 83 ? 1.458 -12.018 -11.554 1.00 94.69 83 MET A C 1
ATOM 619 O O . MET A 1 83 ? 0.269 -12.232 -11.778 1.00 94.69 83 MET A O 1
ATOM 623 N N . TRP A 1 84 ? 2.375 -12.984 -11.660 1.00 94.69 84 TRP A N 1
ATOM 624 C CA . TRP A 1 84 ? 2.070 -14.351 -12.090 1.00 94.69 84 TRP A CA 1
ATOM 625 C C . TRP A 1 84 ? 1.008 -15.030 -11.209 1.00 94.69 84 TRP A C 1
ATOM 627 O O . TRP A 1 84 ? 0.051 -15.610 -11.730 1.00 94.69 84 TRP A O 1
ATOM 637 N N . GLN A 1 85 ? 1.125 -14.921 -9.880 1.00 92.94 85 GLN A N 1
ATOM 638 C CA . GLN A 1 85 ? 0.124 -15.456 -8.947 1.00 92.94 85 GLN A CA 1
ATOM 639 C C . GLN A 1 85 ? -1.246 -14.806 -9.154 1.00 92.94 85 GLN A C 1
ATOM 641 O O . GLN A 1 85 ? -2.269 -15.491 -9.158 1.00 92.94 85 GLN A O 1
ATOM 646 N N . SER A 1 86 ? -1.265 -13.489 -9.356 1.00 92.50 86 SER A N 1
ATOM 647 C CA . SER A 1 86 ? -2.505 -12.730 -9.521 1.00 92.50 86 SER A CA 1
ATOM 648 C C . SER A 1 86 ? -3.229 -13.054 -10.828 1.00 92.50 86 SER A C 1
ATOM 650 O O . SER A 1 86 ? -4.457 -13.116 -10.845 1.00 92.50 86 SER A O 1
ATOM 652 N N . LEU A 1 87 ? -2.481 -13.344 -11.898 1.00 91.38 87 LEU A N 1
ATOM 653 C CA . LEU A 1 87 ? -3.028 -13.827 -13.170 1.00 91.38 87 LEU A CA 1
ATOM 654 C C . LEU A 1 87 ? -3.533 -15.276 -13.091 1.00 91.38 87 LEU A C 1
ATOM 656 O O . LEU A 1 87 ? -4.478 -15.634 -13.787 1.00 91.38 87 LEU A O 1
ATOM 660 N N . SER A 1 88 ? -2.917 -16.110 -12.248 1.00 91.44 88 SER A N 1
ATOM 661 C CA . SER A 1 88 ? -3.250 -17.539 -12.136 1.00 91.44 88 SER A CA 1
ATOM 662 C C . SER A 1 88 ? -4.445 -17.823 -11.223 1.00 91.44 88 SER A C 1
ATOM 664 O O . SER A 1 88 ? -5.096 -18.856 -11.369 1.00 91.44 88 SER A O 1
ATOM 666 N N . PHE A 1 89 ? -4.729 -16.937 -10.264 1.00 85.19 89 PHE A N 1
ATOM 667 C CA . PHE A 1 89 ? -5.833 -17.104 -9.321 1.00 85.19 89 PHE A CA 1
ATOM 668 C C . PHE A 1 89 ? -6.852 -15.971 -9.454 1.00 85.19 89 PHE A C 1
ATOM 670 O O . PHE A 1 89 ? -7.886 -16.154 -10.095 1.00 85.19 89 PHE A O 1
ATOM 677 N N . LYS A 1 90 ? -6.563 -14.813 -8.848 1.00 86.06 90 LYS A N 1
ATOM 678 C CA . LYS A 1 90 ? -7.323 -13.555 -8.920 1.00 86.06 90 LYS A CA 1
ATOM 679 C C . LYS A 1 90 ? -6.396 -12.386 -8.556 1.00 86.06 90 LYS A C 1
ATOM 681 O O . LYS A 1 90 ? -5.426 -12.614 -7.829 1.00 86.06 90 LYS A O 1
ATOM 686 N N . PRO A 1 91 ? -6.715 -11.144 -8.970 1.00 84.44 91 PRO A N 1
ATOM 687 C CA . PRO A 1 91 ? -5.974 -9.960 -8.547 1.00 84.44 91 PRO A CA 1
ATOM 688 C C . PRO A 1 91 ? -5.873 -9.863 -7.021 1.00 84.44 91 PRO A C 1
ATOM 690 O O . PRO A 1 91 ? -6.891 -9.865 -6.324 1.00 84.44 91 PRO A O 1
ATOM 693 N N . ASN A 1 92 ? -4.645 -9.792 -6.505 1.00 83.00 92 ASN A N 1
ATOM 694 C CA . ASN A 1 92 ? -4.379 -9.685 -5.073 1.00 83.00 92 ASN A CA 1
ATOM 695 C C . ASN A 1 92 ? -4.271 -8.223 -4.627 1.00 83.00 92 ASN A C 1
ATOM 697 O O . ASN A 1 92 ? -3.834 -7.354 -5.377 1.00 83.00 92 ASN A O 1
ATOM 701 N N . TYR A 1 93 ? -4.632 -7.966 -3.370 1.00 89.06 93 TYR A N 1
ATOM 702 C CA . TYR A 1 93 ? -4.402 -6.676 -2.724 1.00 89.06 93 TYR A CA 1
ATOM 703 C C . TYR A 1 93 ? -2.999 -6.636 -2.112 1.00 89.06 93 TYR A C 1
ATOM 705 O O . TYR A 1 93 ? -2.627 -7.545 -1.370 1.00 89.06 93 TYR A O 1
ATOM 713 N N . LYS A 1 94 ? -2.229 -5.571 -2.363 1.00 89.44 94 LYS A N 1
ATOM 714 C CA . LYS A 1 94 ? -0.876 -5.432 -1.787 1.00 89.44 94 LYS A CA 1
ATOM 715 C C . LYS A 1 94 ? -0.857 -5.083 -0.310 1.00 89.44 94 LYS A C 1
ATOM 717 O O . LYS A 1 94 ? 0.059 -5.497 0.398 1.00 89.44 94 LYS A O 1
ATOM 722 N N . ALA A 1 95 ? -1.823 -4.284 0.127 1.00 88.00 95 ALA A N 1
ATOM 723 C CA . ALA A 1 95 ? -1.871 -3.772 1.482 1.00 88.00 95 ALA A CA 1
ATOM 724 C C . ALA A 1 95 ? -3.163 -4.207 2.170 1.00 88.00 95 ALA A C 1
ATOM 726 O O . ALA A 1 95 ? -3.133 -5.041 3.066 1.00 88.00 95 ALA A O 1
ATOM 727 N N . ALA A 1 96 ? -4.298 -3.613 1.788 1.00 93.88 96 ALA A N 1
ATOM 728 C CA . ALA A 1 96 ? -5.555 -3.697 2.538 1.00 93.88 96 ALA A CA 1
ATOM 729 C C . ALA A 1 96 ? -5.386 -3.414 4.054 1.00 93.88 96 ALA A C 1
ATOM 731 O O . ALA A 1 96 ? -6.199 -3.837 4.873 1.00 93.88 96 ALA A O 1
ATOM 732 N N . TYR A 1 97 ? -4.344 -2.662 4.445 1.00 96.75 97 TYR A N 1
ATOM 733 C CA . TYR A 1 97 ? -3.980 -2.449 5.851 1.00 96.75 97 TYR A CA 1
ATOM 734 C C . TYR A 1 97 ? -5.065 -1.732 6.640 1.00 96.75 97 TYR A C 1
ATOM 736 O O . TYR A 1 97 ? -5.240 -2.006 7.819 1.00 96.75 97 TYR A O 1
ATOM 744 N N . CYS A 1 98 ? -5.827 -0.849 5.993 1.00 96.50 98 CYS A N 1
ATOM 745 C CA . CYS A 1 98 ? -6.964 -0.188 6.619 1.00 96.50 98 CYS A CA 1
ATOM 746 C C . CYS A 1 98 ? -8.026 -1.174 7.118 1.00 96.50 98 CYS A C 1
ATOM 748 O O . CYS A 1 98 ? -8.594 -0.924 8.175 1.00 96.50 98 CYS A O 1
ATOM 750 N N . LEU A 1 99 ? -8.254 -2.277 6.399 1.00 94.81 99 LEU A N 1
ATOM 751 C CA . LEU A 1 99 ? -9.143 -3.354 6.833 1.00 94.81 99 LEU A CA 1
ATOM 752 C C . LEU A 1 99 ? -8.476 -4.188 7.927 1.00 94.81 99 LEU A C 1
ATOM 754 O O . LEU A 1 99 ? -9.096 -4.444 8.951 1.00 94.81 99 LEU A O 1
ATOM 758 N N . ALA A 1 100 ? -7.199 -4.541 7.746 1.00 94.31 100 ALA A N 1
ATOM 759 C CA . ALA A 1 100 ? -6.461 -5.389 8.684 1.00 94.31 100 ALA A CA 1
ATOM 760 C C . ALA A 1 100 ? -6.361 -4.802 10.104 1.00 94.31 100 ALA A C 1
ATOM 762 O O . ALA A 1 100 ? -6.363 -5.548 11.076 1.00 94.31 100 ALA A O 1
ATOM 763 N N . VAL A 1 101 ? -6.267 -3.474 10.232 1.00 96.75 101 VAL A N 1
ATOM 764 C CA . VAL A 1 101 ? -6.144 -2.799 11.538 1.00 96.75 101 VAL A CA 1
ATOM 765 C C . VAL A 1 101 ? -7.468 -2.302 12.105 1.00 96.75 101 VAL A C 1
ATOM 767 O O . VAL A 1 101 ? -7.460 -1.689 13.171 1.00 96.75 101 VAL A O 1
ATOM 770 N N . CYS A 1 102 ? -8.581 -2.451 11.383 1.00 96.75 102 CYS A N 1
ATOM 771 C CA . CYS A 1 102 ? -9.856 -1.892 11.809 1.00 96.75 102 CYS A CA 1
ATOM 772 C C . CYS A 1 102 ? -10.441 -2.737 12.951 1.00 96.75 102 CYS A C 1
ATOM 774 O O . CYS A 1 102 ? -10.789 -3.889 12.714 1.00 96.75 102 CYS A O 1
ATOM 776 N N . PRO A 1 103 ? -10.612 -2.188 14.168 1.00 96.06 103 PRO A N 1
ATOM 777 C CA . PRO A 1 103 ? -11.242 -2.915 15.267 1.00 96.06 103 PRO A CA 1
ATOM 778 C C . PRO A 1 103 ? -12.776 -2.839 15.206 1.00 96.06 103 PRO A C 1
ATOM 780 O O . PRO A 1 103 ? -13.452 -3.289 16.123 1.00 96.06 103 PRO A O 1
ATOM 783 N N . ALA A 1 104 ? -13.341 -2.187 14.185 1.00 93.12 104 ALA A N 1
ATOM 784 C CA . ALA A 1 104 ? -14.780 -2.025 14.065 1.00 93.12 104 ALA A CA 1
ATOM 785 C C . ALA A 1 104 ? -15.418 -3.355 13.643 1.00 93.12 104 ALA A C 1
ATOM 787 O O . ALA A 1 104 ? -15.249 -3.800 12.509 1.00 93.12 104 ALA A O 1
ATOM 788 N N . GLY A 1 105 ? -16.158 -3.958 14.567 1.00 86.88 105 GLY A N 1
ATOM 789 C CA . GLY A 1 105 ? -16.933 -5.179 14.376 1.00 86.88 105 GLY A CA 1
ATOM 790 C C . GLY A 1 105 ? -17.193 -5.834 15.727 1.00 86.88 105 GLY A C 1
ATOM 791 O O . GLY A 1 105 ? -16.294 -5.883 16.563 1.00 86.88 105 GLY A O 1
ATOM 792 N N . GLU A 1 106 ? -18.418 -6.302 15.954 1.00 82.62 106 GLU A N 1
ATOM 793 C CA . GLU A 1 106 ? -18.845 -6.842 17.255 1.00 82.62 106 GLU A CA 1
ATOM 794 C C . GLU A 1 106 ? -17.946 -7.998 17.717 1.00 82.62 106 GLU A C 1
ATOM 796 O O . GLU A 1 106 ? -17.545 -8.033 18.876 1.00 82.62 106 GLU A O 1
ATOM 801 N N . ASP A 1 107 ? -17.512 -8.845 16.782 1.00 84.31 107 ASP A N 1
ATOM 802 C CA . ASP A 1 107 ? -16.662 -10.009 17.064 1.00 84.31 107 ASP A CA 1
ATOM 803 C C . ASP A 1 107 ? -15.155 -9.694 17.162 1.00 84.31 107 ASP A C 1
ATOM 805 O O . ASP A 1 107 ? -14.359 -10.576 1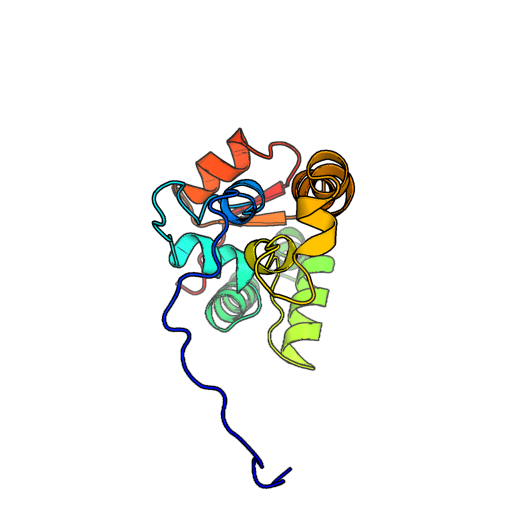7.481 1.00 84.31 107 ASP A O 1
ATOM 809 N N . VAL A 1 108 ? -14.720 -8.468 16.840 1.00 86.62 108 VAL A N 1
ATOM 810 C CA . VAL A 1 108 ? -13.283 -8.118 16.721 1.00 86.62 108 VAL A CA 1
ATOM 811 C C . VAL A 1 108 ? -12.866 -6.895 17.539 1.00 86.62 108 VAL A C 1
ATOM 813 O O . VAL A 1 108 ? -11.686 -6.537 17.561 1.00 86.62 108 VAL A O 1
ATOM 816 N N . ILE A 1 109 ? -13.811 -6.246 18.220 1.00 93.00 109 ILE A N 1
ATOM 817 C CA . ILE A 1 109 ? -13.571 -5.004 18.962 1.00 93.00 109 ILE A CA 1
ATOM 818 C C . ILE A 1 109 ? -12.918 -5.228 20.333 1.00 93.00 109 ILE A C 1
ATOM 820 O O . ILE A 1 109 ? -12.136 -4.383 20.776 1.00 93.00 109 ILE A O 1
ATOM 824 N N . GLU A 1 110 ? -13.205 -6.354 20.991 1.00 94.19 110 GLU A N 1
ATOM 825 C CA . GLU A 1 110 ? -12.776 -6.651 22.368 1.00 94.19 110 GLU A CA 1
ATOM 826 C C . GLU A 1 110 ? -11.253 -6.491 22.570 1.00 94.19 110 GLU A C 1
ATOM 828 O O . GLU A 1 110 ? -10.864 -5.690 23.426 1.00 94.19 110 GLU A O 1
ATOM 833 N N . PRO A 1 111 ? -10.362 -7.064 21.727 1.00 93.31 111 PRO A N 1
ATOM 834 C CA . PRO A 1 111 ? -8.915 -6.922 21.923 1.00 93.31 111 PRO A CA 1
ATOM 835 C C . PRO A 1 111 ? -8.417 -5.471 21.877 1.00 93.31 111 PRO A C 1
ATOM 837 O O . PRO A 1 111 ? -7.425 -5.118 22.523 1.00 93.31 111 PRO A O 1
ATOM 840 N N . TYR A 1 112 ? -9.084 -4.611 21.099 1.00 95.75 112 TYR A N 1
ATOM 841 C CA . TYR A 1 112 ? -8.751 -3.191 21.037 1.00 95.75 112 TYR A CA 1
ATOM 842 C C . TYR A 1 112 ? -9.195 -2.449 22.302 1.00 95.75 112 TYR A C 1
ATOM 844 O O . TYR A 1 112 ? -8.468 -1.571 22.774 1.00 95.75 112 TYR A O 1
ATOM 852 N N . LEU A 1 113 ? -10.369 -2.776 22.851 1.00 95.00 113 LEU A N 1
ATOM 853 C CA . LEU A 1 113 ? -10.895 -2.131 24.056 1.00 95.00 113 LEU A CA 1
ATOM 854 C C . LEU A 1 113 ? -10.122 -2.541 25.310 1.00 95.00 113 LEU A C 1
ATOM 856 O O . LEU A 1 113 ? -9.783 -1.662 26.104 1.00 95.00 113 LEU A O 1
ATOM 860 N N . ASP A 1 114 ? -9.777 -3.821 25.432 1.00 96.38 114 ASP A N 1
ATOM 861 C CA . ASP A 1 114 ? -9.066 -4.366 26.590 1.00 96.38 114 ASP A CA 1
ATOM 862 C C . ASP A 1 114 ? -7.670 -3.768 26.746 1.00 96.38 114 ASP A C 1
ATOM 864 O O . ASP A 1 114 ? -7.261 -3.348 27.832 1.00 96.38 114 ASP A O 1
ATOM 868 N N . ASN A 1 115 ? -6.906 -3.718 25.649 1.00 96.81 115 ASN A N 1
ATOM 869 C CA . ASN A 1 115 ? -5.552 -3.188 25.678 1.00 96.81 115 ASN A CA 1
ATOM 870 C C . ASN A 1 115 ? -5.142 -2.578 24.337 1.00 96.81 11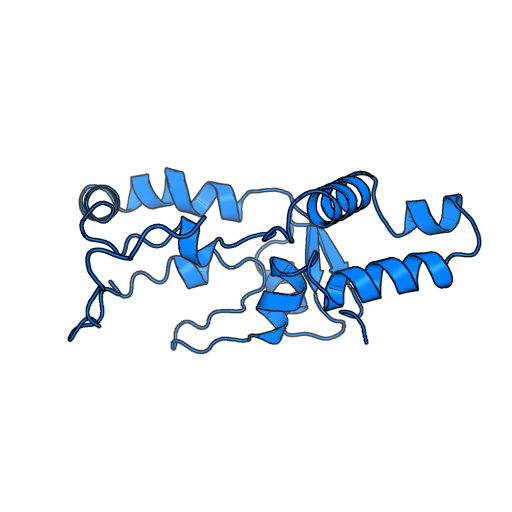5 ASN A C 1
ATOM 872 O O . ASN A 1 115 ? -4.420 -3.175 23.534 1.00 96.81 115 ASN A O 1
ATOM 876 N N . ARG A 1 116 ? -5.511 -1.307 24.148 1.00 95.94 116 ARG A N 1
ATOM 877 C CA . ARG A 1 116 ? -5.149 -0.511 22.962 1.00 95.94 116 ARG A CA 1
ATOM 878 C C . ARG A 1 116 ? -3.658 -0.541 22.645 1.00 95.94 116 ARG A C 1
ATOM 880 O O . ARG A 1 116 ? -3.286 -0.579 21.476 1.00 95.94 116 ARG A O 1
ATOM 887 N N . LYS A 1 117 ? -2.795 -0.497 23.667 1.00 96.94 117 LYS A N 1
ATOM 888 C CA . LYS A 1 117 ? -1.340 -0.506 23.468 1.00 96.94 117 LYS A CA 1
ATOM 889 C C . LYS A 1 117 ? -0.894 -1.837 22.876 1.00 96.94 117 LYS A C 1
ATOM 891 O O . LYS A 1 117 ? -0.226 -1.840 21.847 1.00 96.94 117 LYS A O 1
ATOM 896 N N . SER A 1 118 ? -1.323 -2.941 23.481 1.00 97.25 118 SER A N 1
ATOM 897 C CA . SER A 1 118 ? -1.005 -4.274 22.978 1.00 97.25 118 SER A CA 1
ATOM 898 C C . SER A 1 118 ? -1.588 -4.514 21.586 1.00 97.25 118 SER A C 1
ATOM 900 O O . SER A 1 118 ? -0.916 -5.111 20.752 1.00 97.25 118 SER A O 1
ATOM 902 N N . PHE A 1 119 ? -2.795 -4.013 21.302 1.00 96.81 119 PHE A N 1
ATOM 903 C CA . PHE A 1 119 ? -3.387 -4.085 19.966 1.00 96.81 119 PHE A CA 1
ATOM 904 C C . PHE A 1 119 ? -2.534 -3.339 18.934 1.00 96.81 119 PHE A C 1
ATOM 906 O O . PHE A 1 119 ? -2.239 -3.868 17.867 1.00 96.81 119 PHE A O 1
ATOM 913 N N . MET A 1 120 ? -2.090 -2.118 19.249 1.00 97.19 120 MET A N 1
ATOM 914 C CA . MET A 1 120 ? -1.208 -1.361 18.356 1.00 97.19 120 MET A CA 1
ATOM 915 C C . MET A 1 120 ? 0.124 -2.081 18.126 1.00 97.19 120 MET A C 1
ATOM 917 O O . MET A 1 120 ? 0.596 -2.126 16.991 1.00 97.19 120 MET A O 1
ATOM 921 N N . ASP A 1 121 ? 0.711 -2.652 19.177 1.00 97.94 121 ASP A N 1
ATOM 922 C CA . ASP A 1 121 ? 1.976 -3.382 19.089 1.00 97.94 121 ASP A CA 1
ATOM 923 C C . ASP A 1 121 ? 1.850 -4.664 18.248 1.00 97.94 121 ASP A C 1
ATOM 925 O O . ASP A 1 121 ? 2.765 -4.982 17.491 1.00 97.94 121 ASP A O 1
ATOM 929 N N . LEU A 1 122 ? 0.713 -5.363 18.330 1.00 96.88 122 LEU A N 1
ATOM 930 C CA . LEU A 1 122 ? 0.478 -6.628 17.630 1.00 96.88 122 LEU A CA 1
ATOM 931 C C . LEU A 1 122 ? -0.050 -6.455 16.198 1.00 96.88 122 LEU A C 1
ATOM 933 O O . LEU A 1 122 ? 0.302 -7.239 15.322 1.00 96.88 122 LEU A O 1
ATOM 937 N N . VAL A 1 123 ? -0.908 -5.462 15.954 1.00 96.44 123 VAL A N 1
ATOM 938 C CA . VAL A 1 123 ? -1.670 -5.336 14.698 1.00 96.44 123 VAL A CA 1
ATOM 939 C C . VAL A 1 123 ? -1.153 -4.192 13.827 1.00 96.44 123 VAL A C 1
ATOM 941 O O . VAL A 1 123 ? -0.958 -4.365 12.626 1.00 96.44 123 VAL A O 1
ATOM 944 N N . LEU A 1 124 ? -0.896 -3.014 14.408 1.00 97.44 124 LEU A N 1
ATOM 945 C CA . LEU A 1 124 ? -0.513 -1.822 13.641 1.00 97.44 124 LEU A CA 1
ATOM 946 C C . LEU A 1 124 ? 0.990 -1.777 13.337 1.00 97.44 124 LEU A C 1
ATOM 948 O O . LEU A 1 124 ? 1.379 -1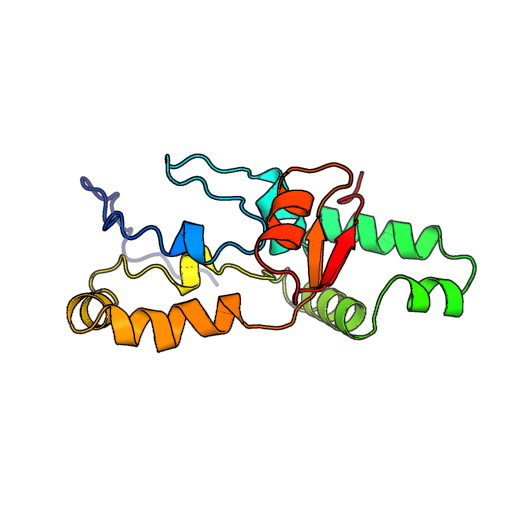.590 12.181 1.00 97.44 124 LEU A O 1
ATOM 952 N N . LYS A 1 125 ? 1.838 -1.911 14.365 1.00 98.00 125 LYS A N 1
ATOM 953 C CA . LYS A 1 125 ? 3.294 -1.745 14.227 1.00 98.00 125 LYS A CA 1
ATOM 954 C C . LYS A 1 125 ? 3.918 -2.683 13.193 1.00 98.00 125 LYS A C 1
ATOM 956 O O . LYS A 1 125 ? 4.677 -2.177 12.369 1.00 98.00 125 LYS A O 1
ATOM 961 N N . PRO A 1 126 ? 3.558 -3.980 13.111 1.00 98.00 126 PRO A N 1
ATOM 962 C CA . PRO A 1 126 ? 4.143 -4.861 12.103 1.00 98.00 126 PRO A CA 1
ATOM 963 C C . PRO A 1 126 ? 3.930 -4.366 10.669 1.00 98.00 126 PRO A C 1
ATOM 965 O O . PRO A 1 126 ? 4.830 -4.477 9.839 1.00 98.00 126 PRO A O 1
ATOM 968 N N . LEU A 1 127 ? 2.777 -3.755 10.374 1.00 97.62 127 LEU A N 1
ATOM 969 C CA . LEU A 1 127 ? 2.486 -3.196 9.050 1.00 97.62 127 LEU A CA 1
ATOM 970 C C . LEU A 1 127 ? 3.299 -1.922 8.777 1.00 97.62 127 LEU A C 1
ATOM 972 O O . LEU A 1 127 ? 3.787 -1.718 7.661 1.00 97.62 127 LEU A O 1
ATOM 976 N N . GLN A 1 128 ? 3.497 -1.080 9.794 1.00 97.62 128 GLN A N 1
ATOM 977 C CA . GLN A 1 128 ? 4.336 0.119 9.695 1.00 97.62 128 GLN A CA 1
ATOM 978 C C . GLN A 1 128 ? 5.819 -0.233 9.510 1.00 97.62 128 GLN A C 1
ATOM 980 O O . GLN A 1 128 ? 6.495 0.369 8.673 1.00 97.62 128 GLN A O 1
ATOM 985 N N . ASP A 1 129 ? 6.302 -1.245 10.226 1.00 97.81 129 ASP A N 1
ATOM 986 C CA . ASP A 1 129 ? 7.715 -1.631 10.266 1.00 97.81 129 ASP A CA 1
ATOM 987 C C . ASP A 1 129 ? 8.120 -2.548 9.103 1.00 97.81 129 ASP A C 1
ATOM 989 O O . ASP A 1 129 ? 9.303 -2.638 8.763 1.00 97.81 129 ASP A O 1
ATOM 993 N N . LYS A 1 130 ? 7.149 -3.195 8.441 1.00 96.94 130 LYS A N 1
ATOM 994 C CA . LYS A 1 130 ? 7.385 -4.067 7.283 1.00 96.94 130 LYS A CA 1
ATOM 995 C C . LYS A 1 130 ? 8.241 -3.369 6.224 1.00 96.94 130 LYS A C 1
ATOM 997 O O . LYS A 1 130 ? 7.885 -2.295 5.739 1.00 96.94 130 LYS A O 1
ATOM 1002 N N . LYS A 1 131 ? 9.329 -4.014 5.803 1.00 96.44 131 LYS A N 1
ATOM 1003 C CA . LYS A 1 131 ? 10.110 -3.599 4.632 1.00 96.44 131 LYS A CA 1
ATOM 1004 C C . LYS A 1 131 ? 9.421 -4.108 3.374 1.00 96.44 131 LYS A C 1
ATOM 1006 O O . LYS A 1 131 ? 9.282 -5.313 3.187 1.00 96.44 131 LYS A O 1
ATOM 1011 N N . GLU A 1 132 ? 8.960 -3.191 2.539 1.00 95.31 132 GLU A N 1
ATOM 1012 C CA . GLU A 1 132 ? 8.239 -3.509 1.310 1.00 95.31 132 GLU A CA 1
ATOM 1013 C C . GLU A 1 132 ? 8.389 -2.397 0.274 1.00 95.31 132 GLU A C 1
ATOM 1015 O O . GLU A 1 132 ? 8.810 -1.285 0.604 1.00 95.31 132 GLU A O 1
ATOM 1020 N N . THR A 1 133 ? 8.024 -2.711 -0.967 1.00 96.44 133 THR A N 1
ATOM 1021 C CA . THR A 1 133 ? 7.952 -1.738 -2.056 1.00 96.44 133 THR A CA 1
ATOM 1022 C C . THR A 1 133 ? 6.594 -1.040 -2.053 1.00 96.44 133 THR A C 1
ATOM 1024 O O . THR A 1 133 ? 5.548 -1.692 -2.087 1.00 96.44 133 THR A O 1
ATOM 1027 N N . LEU A 1 134 ? 6.610 0.290 -2.046 1.00 97.56 134 LEU A N 1
ATOM 1028 C CA . LEU A 1 134 ? 5.443 1.149 -2.193 1.00 97.56 134 LEU A CA 1
ATOM 1029 C C . LEU A 1 134 ? 5.404 1.709 -3.611 1.00 97.56 134 LEU A C 1
ATOM 1031 O O . LEU A 1 134 ? 6.359 2.344 -4.052 1.00 97.56 134 LEU A O 1
ATOM 1035 N N . TYR A 1 135 ? 4.295 1.479 -4.308 1.00 97.06 135 TYR A N 1
ATOM 1036 C CA . TYR A 1 135 ? 4.088 1.932 -5.682 1.00 97.06 135 TYR A CA 1
ATOM 1037 C C . TYR A 1 135 ? 3.335 3.253 -5.660 1.00 97.06 135 TYR A C 1
ATOM 1039 O O . TYR A 1 135 ? 2.270 3.350 -5.049 1.00 97.06 135 TYR A O 1
ATOM 1047 N N . VAL A 1 136 ? 3.898 4.273 -6.296 1.00 97.69 136 VAL A N 1
ATOM 1048 C CA . VAL A 1 136 ? 3.348 5.632 -6.298 1.00 97.69 136 VAL A CA 1
ATOM 1049 C C . VAL A 1 136 ? 3.462 6.248 -7.684 1.00 97.69 136 VAL A C 1
ATOM 1051 O O . VAL A 1 136 ? 4.339 5.894 -8.467 1.00 97.69 136 VAL A O 1
ATOM 1054 N N . LEU A 1 137 ? 2.602 7.219 -7.972 1.00 95.88 137 LEU A N 1
ATOM 1055 C CA . LEU A 1 137 ? 2.723 8.026 -9.182 1.00 95.88 137 LEU A CA 1
ATOM 1056 C C . LEU A 1 137 ? 3.847 9.066 -9.044 1.00 95.88 137 LEU A C 1
ATOM 1058 O O . LEU A 1 137 ? 4.131 9.517 -7.921 1.00 95.88 137 LEU A O 1
ATOM 1062 N N . PRO A 1 138 ? 4.455 9.503 -10.163 1.00 94.81 138 PRO A N 1
ATOM 1063 C CA . PRO A 1 138 ? 5.413 10.602 -10.149 1.00 94.81 138 PRO A CA 1
ATOM 1064 C C . PRO A 1 138 ? 4.766 11.883 -9.601 1.00 94.81 138 PRO A C 1
ATOM 1066 O O . PRO A 1 138 ? 3.588 12.141 -9.834 1.00 94.81 138 PRO A O 1
ATOM 1069 N N . ASN A 1 139 ? 5.548 12.691 -8.874 1.00 94.06 139 ASN A N 1
ATOM 1070 C CA . ASN A 1 139 ? 5.137 14.000 -8.337 1.00 94.06 139 ASN A CA 1
ATOM 1071 C C . ASN A 1 139 ? 3.821 13.977 -7.529 1.00 94.06 139 ASN A C 1
ATOM 1073 O O . ASN A 1 139 ? 3.040 14.927 -7.564 1.00 94.06 139 ASN A O 1
ATOM 1077 N N . SER A 1 140 ? 3.551 12.877 -6.820 1.00 96.56 140 SER A N 1
ATOM 1078 C CA . SER A 1 140 ? 2.324 12.692 -6.043 1.00 96.56 140 SER A CA 1
ATOM 1079 C C . SER A 1 140 ? 2.530 12.958 -4.550 1.00 96.56 140 SER A C 1
ATOM 1081 O O . SER A 1 140 ? 3.585 12.665 -3.986 1.00 96.56 140 SER A O 1
ATOM 1083 N N . LYS A 1 141 ? 1.469 13.405 -3.864 1.00 97.00 141 LYS A N 1
ATOM 1084 C CA . LYS A 1 141 ? 1.450 13.503 -2.391 1.00 97.00 141 LYS A CA 1
ATOM 1085 C C . LYS A 1 141 ? 1.703 12.152 -1.715 1.00 97.00 141 LYS A C 1
ATOM 1087 O O . LYS A 1 141 ? 2.270 12.109 -0.629 1.00 97.00 141 LYS A O 1
ATOM 1092 N N . ALA A 1 142 ? 1.305 11.056 -2.364 1.00 97.88 142 ALA A N 1
ATOM 1093 C CA . ALA A 1 142 ? 1.563 9.695 -1.902 1.00 97.88 142 ALA A CA 1
ATOM 1094 C C . ALA A 1 142 ? 3.064 9.387 -1.835 1.00 97.88 142 ALA A C 1
ATOM 1096 O O . ALA A 1 142 ? 3.524 8.811 -0.849 1.00 97.88 142 ALA A O 1
ATOM 1097 N N . LYS A 1 143 ? 3.831 9.819 -2.847 1.00 98.19 143 LYS A N 1
ATOM 1098 C CA . LYS A 1 143 ? 5.293 9.705 -2.865 1.00 98.19 143 LYS A CA 1
ATOM 1099 C C . LYS A 1 143 ? 5.916 10.471 -1.697 1.00 98.19 143 LYS A C 1
ATOM 1101 O O . LYS A 1 143 ? 6.603 9.868 -0.879 1.00 98.19 143 LYS A O 1
ATOM 1106 N N . GLU A 1 144 ? 5.603 11.760 -1.573 1.00 98.12 144 GLU A N 1
ATOM 1107 C CA . GLU A 1 144 ? 6.120 12.610 -0.488 1.00 98.12 144 GLU A CA 1
ATOM 1108 C C . GLU A 1 144 ? 5.763 12.053 0.897 1.00 98.12 144 GLU A C 1
ATOM 1110 O O . GLU A 1 144 ? 6.581 12.048 1.821 1.00 98.12 144 GLU A O 1
ATOM 1115 N N . TYR A 1 145 ? 4.529 11.563 1.053 1.00 98.19 145 TYR A N 1
ATOM 1116 C CA . TYR A 1 145 ? 4.074 10.933 2.283 1.00 98.19 145 TYR A CA 1
ATOM 1117 C C . TYR A 1 145 ? 4.894 9.684 2.604 1.00 98.19 145 TYR A C 1
ATOM 1119 O O . TYR A 1 145 ? 5.386 9.572 3.726 1.00 98.19 145 TYR A O 1
ATOM 1127 N N . ALA A 1 146 ? 5.043 8.767 1.645 1.00 97.88 146 ALA A N 1
ATOM 1128 C CA . ALA A 1 146 ? 5.750 7.505 1.829 1.00 97.88 146 ALA A CA 1
ATOM 1129 C C . ALA A 1 146 ? 7.222 7.735 2.198 1.00 97.88 146 ALA A C 1
ATOM 1131 O O . ALA A 1 146 ? 7.685 7.201 3.204 1.00 97.88 146 ALA A O 1
ATOM 1132 N N . GLU A 1 147 ? 7.921 8.597 1.455 1.00 97.56 147 GLU A N 1
ATOM 1133 C CA . GLU A 1 147 ? 9.336 8.919 1.686 1.00 97.56 147 GLU A CA 1
ATOM 1134 C C . GLU A 1 147 ? 9.558 9.562 3.062 1.00 97.56 147 GLU A C 1
ATOM 1136 O O . GLU A 1 147 ? 10.497 9.213 3.777 1.00 97.56 147 GLU A O 1
ATOM 1141 N N . ARG A 1 148 ? 8.660 10.464 3.480 1.00 97.81 148 ARG A N 1
ATOM 1142 C CA . ARG A 1 148 ? 8.752 11.129 4.786 1.00 97.81 148 ARG A CA 1
ATOM 1143 C C . ARG A 1 148 ? 8.372 10.210 5.946 1.00 97.81 148 ARG A C 1
ATOM 1145 O O . ARG A 1 148 ? 8.993 10.262 7.004 1.00 97.81 148 ARG A O 1
ATOM 1152 N N . ARG A 1 149 ? 7.289 9.441 5.804 1.00 97.31 149 ARG A N 1
ATOM 1153 C CA . ARG A 1 149 ? 6.674 8.687 6.909 1.00 97.31 149 ARG A CA 1
ATOM 1154 C C . ARG A 1 149 ? 7.287 7.303 7.099 1.00 97.31 149 ARG A C 1
ATOM 1156 O O . ARG A 1 149 ? 7.298 6.819 8.235 1.00 97.31 149 ARG A O 1
ATOM 1163 N N . TYR A 1 150 ? 7.751 6.689 6.015 1.00 97.12 150 TYR A N 1
ATOM 1164 C CA . TYR A 1 150 ? 8.270 5.325 5.961 1.00 97.12 150 TYR A CA 1
ATOM 1165 C C . TYR A 1 150 ? 9.583 5.259 5.161 1.00 97.12 150 TYR A C 1
ATOM 1167 O O . TYR A 1 150 ? 9.648 4.558 4.152 1.00 97.12 150 TYR A O 1
ATOM 1175 N N . PRO A 1 151 ? 10.655 5.939 5.612 1.00 96.88 151 PRO A N 1
ATOM 1176 C CA . PRO A 1 151 ? 11.923 6.009 4.876 1.00 96.88 151 PRO A CA 1
ATOM 1177 C C . PRO A 1 151 ? 12.606 4.643 4.681 1.00 96.88 151 PRO A C 1
ATOM 1179 O O . PRO A 1 151 ? 13.486 4.498 3.839 1.00 96.88 151 PRO A O 1
ATOM 1182 N N . HIS A 1 152 ? 12.217 3.626 5.456 1.00 97.75 152 HIS A N 1
ATOM 1183 C CA . HIS A 1 152 ? 12.700 2.246 5.336 1.00 97.75 152 HIS A CA 1
ATOM 1184 C C . HIS A 1 152 ? 11.932 1.397 4.314 1.00 97.75 152 HIS A C 1
ATOM 1186 O O . HIS A 1 152 ? 12.340 0.262 4.054 1.00 97.75 152 HIS A O 1
ATOM 1192 N N . LYS A 1 153 ? 10.820 1.898 3.765 1.00 97.81 153 LYS A N 1
ATOM 1193 C CA . LYS A 1 153 ? 10.065 1.235 2.698 1.00 97.81 153 LYS A CA 1
ATOM 1194 C C . LYS A 1 153 ? 10.546 1.771 1.352 1.00 97.81 153 LYS A C 1
ATOM 1196 O O . LYS A 1 153 ? 10.670 2.976 1.159 1.00 97.81 153 LYS A O 1
ATOM 1201 N N . GLN A 1 154 ? 10.833 0.871 0.418 1.00 97.06 154 GLN A N 1
ATOM 1202 C CA . GLN A 1 154 ? 11.344 1.258 -0.892 1.00 97.06 154 GLN A CA 1
ATOM 1203 C C . GLN A 1 154 ? 10.221 1.898 -1.704 1.00 97.06 154 GLN A C 1
ATOM 1205 O O . GLN A 1 154 ? 9.207 1.258 -1.960 1.00 97.06 154 GLN A O 1
ATOM 1210 N N . VAL A 1 155 ? 10.402 3.132 -2.156 1.00 97.81 155 VAL A N 1
ATOM 1211 C CA . VAL A 1 155 ? 9.434 3.790 -3.038 1.00 97.81 155 VAL A CA 1
ATOM 1212 C C . VAL A 1 155 ? 9.789 3.497 -4.493 1.00 97.81 155 VAL A C 1
ATOM 1214 O O . VAL A 1 155 ? 10.932 3.677 -4.908 1.00 97.81 155 VAL A O 1
ATOM 1217 N N . LYS A 1 156 ? 8.804 3.040 -5.269 1.00 96.50 156 LYS A N 1
ATOM 1218 C CA . LYS A 1 156 ? 8.916 2.789 -6.706 1.00 96.50 156 LYS A CA 1
ATOM 1219 C C . LYS A 1 156 ? 7.870 3.606 -7.452 1.00 96.50 156 LYS A C 1
ATOM 1221 O O . LYS A 1 156 ? 6.680 3.541 -7.146 1.00 96.50 156 LYS A O 1
ATOM 1226 N N . VAL A 1 157 ? 8.334 4.381 -8.426 1.00 96.06 157 VAL A N 1
ATOM 1227 C CA . VAL A 1 157 ? 7.460 5.164 -9.300 1.00 96.06 157 VAL A CA 1
ATOM 1228 C C . VAL A 1 157 ? 6.949 4.265 -10.425 1.00 96.06 157 VAL A C 1
ATOM 1230 O O . VAL A 1 157 ? 7.743 3.546 -11.026 1.00 96.06 157 VAL A O 1
ATOM 1233 N N . VAL A 1 158 ? 5.642 4.305 -10.671 1.00 94.81 158 VAL A N 1
ATOM 1234 C CA . VAL A 1 158 ? 4.932 3.555 -11.725 1.00 94.81 158 VAL A CA 1
ATOM 1235 C C . VAL A 1 158 ? 4.053 4.507 -12.538 1.00 94.81 158 VAL A C 1
ATOM 1237 O O . VAL A 1 158 ? 3.746 5.607 -12.061 1.00 94.81 158 VAL A O 1
ATOM 1240 N N . ASP A 1 159 ? 3.640 4.107 -13.741 1.00 87.69 159 ASP A N 1
ATOM 1241 C CA . ASP A 1 159 ? 2.737 4.912 -14.577 1.00 87.69 159 ASP A CA 1
ATOM 1242 C C . ASP A 1 159 ? 1.248 4.666 -14.240 1.00 87.69 159 ASP A C 1
ATOM 1244 O O . ASP A 1 159 ? 0.420 5.582 -14.332 1.00 87.69 159 ASP A O 1
ATOM 1248 N N . GLY A 1 160 ? 0.931 3.471 -13.722 1.00 82.31 160 GLY A N 1
ATOM 1249 C CA . GLY A 1 160 ? -0.423 3.066 -13.332 1.00 82.31 160 GLY A CA 1
ATOM 1250 C C . GLY A 1 160 ? -1.333 2.639 -14.494 1.00 82.31 160 GLY A C 1
ATOM 1251 O O . GLY A 1 160 ? -2.557 2.696 -14.345 1.00 82.31 160 GLY A O 1
ATOM 1252 N N . GLY A 1 161 ? -0.755 2.224 -15.618 1.00 77.00 161 GLY A N 1
ATOM 1253 C CA . GLY A 1 161 ? -1.397 1.823 -16.865 1.00 77.00 161 GLY A CA 1
ATOM 1254 C C . GLY A 1 161 ? -1.824 3.001 -17.738 1.00 77.00 161 GLY A C 1
ATOM 1255 O O . GLY A 1 161 ? -2.915 2.946 -18.313 1.00 77.00 161 GLY A O 1
ATOM 1256 N N . ARG A 1 162 ? -1.043 4.088 -17.759 1.00 73.12 162 ARG A N 1
ATOM 1257 C CA . ARG A 1 162 ? -1.367 5.335 -18.481 1.00 73.12 162 ARG A CA 1
ATOM 1258 C C . ARG A 1 162 ? -0.491 5.586 -19.699 1.00 73.12 162 ARG A C 1
ATOM 1260 O O . ARG A 1 162 ? 0.639 5.063 -19.748 1.00 73.12 162 ARG A O 1
#

Mean predicted aligned error: 4.51 Å

Nearest PDB structures (foldseek):
  1xtt-assembly1_D  TM=4.662E-01  e=7.271E+00  Saccharolobus solfataricus
  3g6w-assembly1_B  TM=4.412E-01  e=9.873E+00  Saccharolobus solfataricus

pLDDT: mean 93.71, std 5.79, range [54.25, 98.25]

InterPro domains:
  IPR017896 4Fe-4S ferredoxin-type, iron-sulphur binding domain [PF00037] (12-32)
  IPR017896 4Fe-4S ferredoxin-type, iron-sulphur binding domain [PS51379] (8-37)
  IPR017900 4Fe-4S ferredoxin, iron-sulphur binding, conserved site [PS00198] (17-28)

Sequence (162 aa):
MDAPITSYGKPLDYSPCLECKLCVAACPVGAIGKDGSFDWLACSTHNYREFMGGFTDWAQTVADSADAADFRSRVTDSENASMWQSLSFKPNYKAAYCLAVCPAGEDVIEPYLDNRKSFMDLVLKPLQDKKETLYVLPNSKAKEYAERRYPHKQVKVVDGGR

Solvent-accessible surface area (backbone atoms only — not comparable to full-atom values): 9428 Å² total; per-residue (Å²): 143,82,77,80,81,89,75,79,89,77,85,76,96,67,78,70,71,80,81,75,54,45,34,41,71,38,37,72,37,57,24,42,44,96,88,70,50,70,42,63,66,46,39,41,46,34,28,35,39,44,32,74,39,26,46,43,33,51,53,48,47,57,71,73,31,90,46,75,68,53,32,50,76,75,46,47,74,68,54,52,52,52,43,53,51,17,74,74,72,51,63,51,70,71,61,61,38,41,64,75,44,48,45,61,47,92,92,54,28,59,63,44,71,78,36,51,67,61,36,40,62,70,53,39,44,57,65,62,70,48,75,46,80,44,40,27,51,75,98,33,71,30,40,57,40,21,56,73,76,36,68,78,35,47,79,42,78,48,75,52,46,114